Protein AF-A0A5E4JIZ5-F1 (afdb_monomer_lite)

Radius of gyration: 20.11 Å; chains: 1; bounding box: 42×24×69 Å

Sequence (143 aa):
MYYARLYPDGSATIANGRGPAPTDLTTLGIFAAALALTFAIELSVAFLYLHITKIKNKVRILITAALANVVSLPIVWFVFVILLGAAGYVLGEIFAVAFEGYAIYYFNKKAMKLKSAMTMSLAMNIASVILGGIVLFLLLLYG

pLDDT: mean 91.2, std 11.01, range [50.28, 98.69]

Secondary structure (DSSP, 8-state):
-EEEEE-TTS-EEEEESS-S-TTSHHHHHHHHHHHHHHHHHHHHHHHHHHHHTT-S-HHHHHHHHHHHHHHHHHIIIIIIHHHHTHHHHHHHHHHHHHHHHHHHHHHHTTT--HHHHHHHHHHHHHHHHHHHHHHHHHHHHH-

Foldseek 3Di:
DWDWDADPVRDIDIDDPPDPDCPPVVNVVVVVVLLVLLLVQLLVLLLVLCVVVVFPPSVQLSVQLSVLSVPLVCCLVPPQCVVPPPVSNVVSLVVSLVSSLVSSCVSQVVGDDSVSSSVSSVRSSVRSCVVVVVVVVVVVVPD

Structure (mmCIF, N/CA/C/O backbone):
data_AF-A0A5E4JIZ5-F1
#
_entry.id   AF-A0A5E4JIZ5-F1
#
loop_
_atom_site.group_PDB
_atom_site.id
_atom_site.type_symbol
_atom_site.label_atom_id
_atom_site.label_alt_id
_atom_site.label_comp_id
_atom_site.label_asym_id
_atom_site.label_entity_id
_atom_site.label_seq_id
_atom_site.pdbx_PDB_ins_code
_atom_site.Cartn_x
_atom_site.Cartn_y
_atom_site.Cartn_z
_atom_site.occupancy
_atom_site.B_iso_or_equiv
_atom_site.auth_seq_id
_atom_site.auth_comp_id
_atom_site.auth_asym_id
_atom_site.auth_atom_id
_atom_site.pdbx_PDB_model_num
ATOM 1 N N . MET A 1 1 ? 6.495 -5.581 -31.028 1.00 59.53 1 MET A N 1
ATOM 2 C CA . MET A 1 1 ? 6.860 -4.609 -32.074 1.00 59.53 1 MET A CA 1
ATOM 3 C C . MET A 1 1 ? 8.293 -4.925 -32.441 1.00 59.53 1 MET A C 1
ATOM 5 O O . MET A 1 1 ? 9.108 -4.974 -31.534 1.00 59.53 1 MET A O 1
ATOM 9 N N . TYR A 1 2 ? 8.574 -5.275 -33.689 1.00 74.50 2 TYR A N 1
ATOM 10 C CA . TYR A 1 2 ? 9.943 -5.494 -34.158 1.00 74.50 2 TYR A CA 1
ATOM 11 C C . TYR A 1 2 ? 10.439 -4.189 -34.772 1.00 74.50 2 TYR A C 1
ATOM 13 O O . TYR A 1 2 ? 9.643 -3.480 -35.387 1.00 74.50 2 TYR A O 1
ATOM 21 N N . TYR A 1 3 ? 11.720 -3.871 -34.611 1.00 75.94 3 TYR A N 1
ATOM 22 C CA . TYR A 1 3 ? 12.357 -2.835 -35.415 1.00 75.94 3 TYR A CA 1
ATOM 23 C C . TYR A 1 3 ? 13.489 -3.450 -36.226 1.00 75.94 3 TYR A C 1
ATOM 25 O O . TYR A 1 3 ? 14.282 -4.252 -35.731 1.00 75.94 3 TYR A O 1
ATOM 33 N N . ALA A 1 4 ? 13.527 -3.083 -37.501 1.00 86.50 4 ALA A N 1
ATOM 34 C CA . ALA A 1 4 ? 14.610 -3.423 -38.401 1.00 86.50 4 ALA A CA 1
ATOM 35 C C . ALA A 1 4 ? 15.542 -2.215 -38.500 1.00 86.50 4 ALA A C 1
ATOM 37 O O . ALA A 1 4 ? 15.093 -1.108 -38.804 1.00 86.50 4 ALA A O 1
ATOM 38 N N . ARG A 1 5 ? 16.833 -2.420 -38.236 1.00 88.50 5 ARG A N 1
ATOM 39 C CA . ARG A 1 5 ? 17.873 -1.431 -38.525 1.00 88.50 5 ARG A CA 1
ATOM 40 C C . ARG A 1 5 ? 18.555 -1.833 -39.826 1.00 88.50 5 ARG A C 1
ATOM 42 O O . ARG A 1 5 ? 19.161 -2.900 -39.878 1.00 88.50 5 ARG A O 1
ATOM 49 N N . LEU A 1 6 ? 18.412 -1.003 -40.856 1.00 91.88 6 LEU A N 1
ATOM 50 C CA . LEU A 1 6 ? 19.117 -1.147 -42.131 1.00 91.88 6 LEU A CA 1
ATOM 51 C C . LEU A 1 6 ? 20.475 -0.451 -42.044 1.00 91.88 6 LEU A C 1
ATOM 53 O O . LEU A 1 6 ? 20.565 0.666 -41.528 1.00 91.88 6 LEU A O 1
ATOM 57 N N . TYR A 1 7 ? 21.510 -1.113 -42.546 1.00 93.38 7 TYR A N 1
ATOM 58 C CA . TYR A 1 7 ? 22.872 -0.596 -42.593 1.00 93.38 7 TYR A CA 1
ATOM 59 C C . TYR A 1 7 ? 23.238 -0.157 -44.020 1.00 93.38 7 TYR A C 1
ATOM 61 O O . TYR A 1 7 ? 22.646 -0.642 -44.987 1.00 93.38 7 TYR A O 1
ATOM 69 N N . PRO A 1 8 ? 24.216 0.757 -44.182 1.00 93.31 8 PRO A N 1
ATOM 70 C CA . PRO A 1 8 ? 24.639 1.240 -45.501 1.00 93.31 8 PRO A CA 1
ATOM 71 C C . PRO A 1 8 ? 25.194 0.155 -46.435 1.00 93.31 8 PRO A C 1
ATOM 73 O O . PRO A 1 8 ? 25.221 0.355 -47.644 1.00 93.31 8 PRO A O 1
ATOM 76 N N . ASP A 1 9 ? 25.628 -0.982 -45.888 1.00 94.12 9 ASP A N 1
ATOM 77 C CA . ASP A 1 9 ? 26.117 -2.145 -46.638 1.00 94.12 9 ASP A CA 1
ATOM 78 C C . ASP A 1 9 ? 24.987 -3.047 -47.172 1.00 94.12 9 ASP A C 1
ATOM 80 O O . ASP A 1 9 ? 25.252 -4.076 -47.790 1.00 94.12 9 ASP A O 1
ATOM 84 N N . GLY A 1 10 ? 23.724 -2.673 -46.940 1.00 92.75 10 GLY A N 1
ATOM 85 C CA . GLY A 1 10 ? 22.549 -3.442 -47.345 1.00 92.75 10 GLY A CA 1
ATOM 86 C C . GLY A 1 10 ? 22.174 -4.566 -46.377 1.00 92.75 10 GLY A C 1
ATOM 87 O O . GLY A 1 10 ? 21.173 -5.247 -46.605 1.00 92.75 10 GLY A O 1
ATOM 88 N N . SER A 1 11 ? 22.920 -4.755 -45.285 1.00 92.81 11 SER A N 1
ATOM 89 C CA . SER A 1 11 ? 22.532 -5.681 -44.224 1.00 92.81 11 SER A CA 1
ATOM 90 C C . SER A 1 11 ? 21.391 -5.107 -43.376 1.00 92.81 11 SER A C 1
ATOM 92 O O . SER A 1 11 ? 21.172 -3.892 -43.294 1.00 92.81 11 SER A O 1
ATOM 94 N N . ALA A 1 12 ? 20.625 -5.994 -42.741 1.00 91.50 12 ALA A N 1
ATOM 95 C CA . ALA A 1 12 ? 19.547 -5.616 -41.841 1.00 91.50 12 ALA A CA 1
ATOM 96 C C . ALA A 1 12 ? 19.602 -6.454 -40.566 1.00 91.50 12 ALA A C 1
ATOM 98 O O . ALA A 1 12 ? 19.675 -7.682 -40.623 1.00 91.50 12 ALA A O 1
ATOM 99 N N . THR A 1 13 ? 19.485 -5.789 -39.417 1.00 90.31 13 THR A N 1
ATOM 100 C CA . THR A 1 13 ? 19.307 -6.464 -38.129 1.00 90.31 13 THR A CA 1
ATOM 101 C C . THR A 1 13 ? 17.868 -6.285 -37.679 1.00 90.31 13 THR A C 1
ATOM 103 O O . THR A 1 13 ? 17.410 -5.161 -37.460 1.00 90.31 13 THR A O 1
ATOM 106 N N . ILE A 1 14 ? 17.148 -7.397 -37.542 1.00 85.31 14 ILE A N 1
ATOM 107 C CA . ILE A 1 14 ? 15.806 -7.421 -36.961 1.00 85.31 14 ILE A CA 1
ATOM 108 C C . ILE A 1 14 ? 15.973 -7.676 -35.470 1.00 85.31 14 ILE A C 1
ATOM 110 O O . ILE A 1 14 ? 16.355 -8.768 -35.057 1.00 85.31 14 ILE A O 1
ATOM 114 N N . ALA A 1 15 ? 15.680 -6.666 -34.661 1.00 77.88 15 ALA A N 1
ATOM 115 C CA . ALA A 1 15 ? 15.635 -6.815 -33.220 1.00 77.88 15 ALA A CA 1
ATOM 116 C C . ALA A 1 15 ? 14.177 -6.814 -32.760 1.00 77.88 15 ALA A C 1
ATOM 118 O O . ALA A 1 15 ? 13.324 -6.063 -33.249 1.00 77.88 15 ALA A O 1
ATOM 119 N N . ASN A 1 16 ? 13.884 -7.687 -31.801 1.00 69.12 16 ASN A N 1
ATOM 120 C CA . ASN A 1 16 ? 12.626 -7.618 -31.084 1.00 69.12 16 ASN A CA 1
ATOM 121 C C . ASN A 1 16 ? 12.633 -6.305 -30.296 1.00 69.12 16 ASN A C 1
ATOM 123 O O . ASN A 1 16 ? 13.448 -6.123 -29.401 1.00 69.12 16 ASN A O 1
ATOM 127 N N . GLY A 1 17 ? 11.742 -5.378 -30.640 1.00 57.16 17 GLY A N 1
ATOM 128 C CA . GLY A 1 17 ? 11.583 -4.121 -29.909 1.00 57.16 17 GLY A CA 1
ATOM 129 C C . GLY A 1 17 ? 10.770 -4.250 -28.633 1.00 57.16 17 GLY A C 1
ATOM 130 O O . GLY A 1 17 ? 10.535 -3.271 -27.932 1.00 57.16 17 GLY A O 1
ATOM 131 N N . ARG A 1 18 ? 10.355 -5.474 -28.306 1.00 53.72 18 ARG A N 1
ATOM 132 C CA . ARG A 1 18 ? 10.128 -5.837 -26.918 1.00 53.72 18 ARG A CA 1
ATOM 133 C C . ARG A 1 18 ? 11.515 -6.026 -26.312 1.00 53.72 18 ARG A C 1
ATOM 135 O O . ARG A 1 18 ? 12.203 -6.968 -26.699 1.00 53.72 18 ARG A O 1
ATOM 142 N N . GLY A 1 19 ? 11.900 -5.153 -25.376 1.00 55.06 19 GLY A N 1
ATOM 143 C CA . GLY A 1 19 ? 12.945 -5.484 -24.402 1.00 55.06 19 GLY A CA 1
ATOM 144 C C . GLY A 1 19 ? 12.707 -6.889 -23.825 1.00 55.06 19 GLY A C 1
ATOM 145 O O . GLY A 1 19 ? 11.596 -7.410 -23.994 1.00 55.06 19 GLY A O 1
ATOM 146 N N . PRO A 1 20 ? 13.728 -7.525 -23.216 1.00 50.50 20 PRO A N 1
ATOM 147 C CA . PRO A 1 20 ? 13.666 -8.923 -22.786 1.00 50.50 20 PRO A CA 1
ATOM 148 C C . PRO A 1 20 ? 12.293 -9.225 -22.195 1.00 50.50 20 PRO A C 1
ATOM 150 O O . PRO A 1 20 ? 11.811 -8.499 -21.321 1.00 50.50 20 PRO A O 1
ATOM 153 N N . ALA A 1 21 ? 11.610 -10.219 -22.773 1.00 50.28 21 ALA A N 1
ATOM 154 C CA . ALA A 1 21 ? 10.299 -10.609 -22.287 1.00 50.28 21 ALA A CA 1
ATOM 155 C C . ALA A 1 21 ? 10.421 -10.842 -20.770 1.00 50.28 21 ALA A C 1
ATOM 157 O O . ALA A 1 21 ? 11.415 -11.431 -20.342 1.00 50.28 21 ALA A O 1
ATOM 158 N N . PRO A 1 22 ? 9.444 -10.413 -19.953 1.00 51.38 22 PRO A N 1
ATOM 159 C CA . PRO A 1 22 ? 9.515 -10.480 -18.487 1.00 51.38 22 PRO A CA 1
ATOM 160 C C . PRO A 1 22 ? 9.575 -11.918 -17.927 1.00 51.38 22 PRO A C 1
ATOM 162 O O . PRO A 1 22 ? 9.434 -12.134 -16.730 1.00 51.38 22 PRO A O 1
ATOM 165 N N . THR A 1 23 ? 9.771 -12.909 -18.793 1.00 55.31 23 THR A N 1
ATOM 166 C CA . THR A 1 23 ? 10.023 -14.315 -18.495 1.00 55.31 23 THR A CA 1
ATOM 167 C C . THR A 1 23 ? 11.469 -14.608 -18.102 1.00 55.31 23 THR A C 1
ATOM 169 O O . THR A 1 23 ? 11.765 -15.757 -17.787 1.00 55.31 23 THR A O 1
ATOM 172 N N . ASP A 1 24 ? 12.374 -13.624 -18.133 1.00 66.75 24 ASP A N 1
ATOM 173 C CA . ASP A 1 24 ? 13.725 -13.835 -17.619 1.00 66.75 24 ASP A CA 1
ATOM 174 C C . ASP A 1 24 ? 13.658 -13.987 -16.092 1.00 66.75 24 ASP A C 1
ATOM 176 O O . ASP A 1 24 ? 13.098 -13.133 -15.396 1.00 66.75 24 ASP A O 1
ATOM 180 N N . LEU A 1 25 ? 14.193 -15.091 -15.557 1.00 70.06 25 LEU A N 1
ATOM 181 C CA . LEU A 1 25 ? 14.132 -15.421 -14.121 1.00 70.06 25 LEU A CA 1
ATOM 182 C C . LEU A 1 25 ? 14.644 -14.266 -13.244 1.00 70.06 25 LEU A C 1
ATOM 184 O O . LEU A 1 25 ? 14.172 -14.064 -12.126 1.00 70.06 25 LEU A O 1
ATOM 188 N N . THR A 1 26 ? 15.556 -13.468 -13.793 1.00 79.19 26 THR A N 1
ATOM 189 C CA . THR A 1 26 ? 16.097 -12.243 -13.207 1.00 79.19 26 THR A CA 1
ATOM 190 C C . 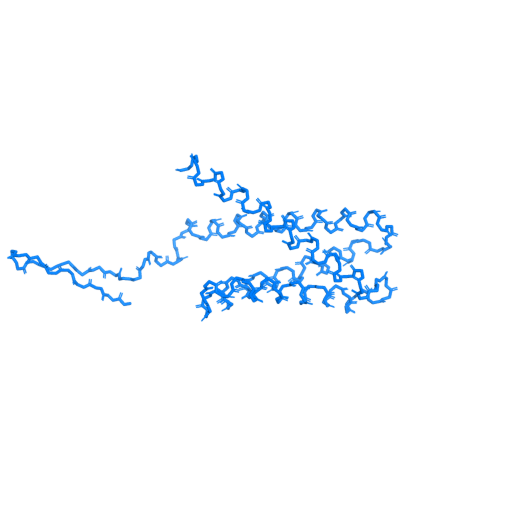THR A 1 26 ? 15.020 -11.184 -12.953 1.00 79.19 26 THR A C 1
ATOM 192 O O . THR A 1 26 ? 14.957 -10.624 -11.861 1.00 79.19 26 THR A O 1
ATOM 195 N N . THR A 1 27 ? 14.130 -10.922 -13.917 1.00 77.31 27 THR A N 1
ATOM 196 C CA . THR A 1 27 ? 13.057 -9.921 -13.777 1.00 77.31 27 THR A CA 1
ATOM 197 C C . THR A 1 27 ? 12.032 -10.353 -12.732 1.00 77.31 27 THR A C 1
ATOM 199 O O . THR A 1 27 ? 11.617 -9.543 -11.902 1.00 77.31 27 THR A O 1
ATOM 202 N N . LEU A 1 28 ? 11.671 -11.640 -12.720 1.00 81.44 28 LEU A N 1
ATOM 203 C CA . LEU A 1 28 ? 10.781 -12.199 -11.702 1.00 81.44 28 LEU A CA 1
ATOM 204 C C . LEU A 1 28 ? 11.421 -12.158 -10.305 1.00 81.44 28 LEU A C 1
ATOM 206 O O . LEU A 1 28 ? 10.741 -11.848 -9.329 1.00 81.44 28 LEU A O 1
ATOM 210 N N . GLY A 1 29 ? 12.727 -12.421 -10.211 1.00 86.44 29 GLY A N 1
ATOM 211 C CA . GLY A 1 29 ? 13.488 -12.326 -8.966 1.00 86.44 29 GLY A CA 1
ATOM 212 C C . GLY A 1 29 ? 13.510 -10.907 -8.395 1.00 86.44 29 GLY A C 1
ATOM 213 O O . GLY A 1 29 ? 13.239 -10.724 -7.210 1.00 86.44 29 GLY A O 1
ATOM 214 N N . ILE A 1 30 ? 13.750 -9.897 -9.237 1.00 85.00 30 ILE A N 1
ATOM 215 C CA . ILE A 1 30 ? 13.712 -8.481 -8.832 1.00 85.00 30 ILE A CA 1
ATOM 216 C C . ILE A 1 30 ? 12.310 -8.097 -8.351 1.00 85.00 30 ILE A C 1
ATOM 218 O O . ILE A 1 30 ? 12.169 -7.475 -7.300 1.00 85.00 30 ILE A O 1
ATOM 222 N N . PHE A 1 31 ? 11.272 -8.506 -9.083 1.00 83.81 31 PHE A N 1
ATOM 223 C CA . PHE A 1 31 ? 9.884 -8.274 -8.688 1.00 83.81 31 PHE A CA 1
ATOM 224 C C . PHE A 1 31 ? 9.566 -8.895 -7.325 1.00 83.81 31 PHE A C 1
ATOM 226 O O . PHE A 1 31 ? 9.031 -8.222 -6.447 1.00 83.81 31 PHE A O 1
ATOM 233 N N . ALA A 1 32 ? 9.917 -10.167 -7.130 1.00 89.62 32 ALA A N 1
ATOM 234 C CA . ALA A 1 32 ? 9.667 -10.873 -5.880 1.00 89.62 32 ALA A CA 1
ATOM 235 C C . ALA A 1 32 ? 10.424 -10.233 -4.708 1.00 89.62 32 ALA A C 1
ATOM 237 O O . ALA A 1 32 ? 9.863 -10.093 -3.623 1.00 89.62 32 ALA A O 1
ATOM 238 N N . ALA A 1 33 ? 11.667 -9.796 -4.932 1.00 90.50 33 ALA A N 1
ATOM 239 C CA . ALA A 1 33 ? 12.458 -9.087 -3.932 1.00 90.50 33 ALA A CA 1
ATOM 240 C C . ALA A 1 33 ? 11.839 -7.728 -3.567 1.00 90.50 33 ALA A C 1
ATOM 242 O O . ALA A 1 33 ? 11.702 -7.422 -2.384 1.00 90.50 33 ALA A O 1
ATOM 243 N N . ALA A 1 34 ? 11.412 -6.942 -4.561 1.00 89.19 34 ALA A N 1
ATOM 244 C CA . ALA A 1 34 ? 10.739 -5.664 -4.338 1.00 89.19 34 ALA A CA 1
ATOM 245 C C . ALA A 1 34 ? 9.413 -5.851 -3.584 1.00 89.19 34 ALA A C 1
ATOM 247 O O . ALA A 1 34 ? 9.160 -5.155 -2.605 1.00 89.19 34 ALA A O 1
ATOM 248 N N . LEU A 1 35 ? 8.606 -6.841 -3.978 1.00 90.19 35 LEU A N 1
ATOM 249 C CA . LEU A 1 35 ? 7.358 -7.186 -3.300 1.00 90.19 35 LEU A CA 1
ATOM 250 C C . LEU A 1 35 ? 7.603 -7.593 -1.845 1.00 90.19 35 LEU A C 1
ATOM 252 O O . LEU A 1 35 ? 6.929 -7.090 -0.951 1.00 90.19 35 LEU A O 1
ATOM 256 N N . ALA A 1 36 ? 8.578 -8.470 -1.595 1.00 93.50 36 ALA A N 1
ATOM 257 C CA . ALA A 1 36 ? 8.920 -8.914 -0.248 1.00 93.50 36 ALA A CA 1
ATOM 258 C C . ALA A 1 36 ? 9.410 -7.755 0.633 1.00 93.50 36 ALA A C 1
ATOM 260 O O . ALA A 1 36 ? 9.020 -7.666 1.797 1.00 93.50 36 ALA A O 1
ATOM 261 N N . LEU A 1 37 ? 10.224 -6.851 0.078 1.00 93.25 37 LEU A N 1
ATOM 262 C CA . LEU A 1 37 ? 10.702 -5.662 0.777 1.00 93.25 37 LEU A CA 1
ATOM 263 C C . LEU A 1 37 ? 9.547 -4.719 1.142 1.00 93.25 37 LEU A C 1
ATOM 265 O O . LEU A 1 37 ? 9.419 -4.348 2.309 1.00 93.25 37 LEU A O 1
ATOM 269 N N . THR A 1 38 ? 8.688 -4.374 0.177 1.00 93.94 38 THR A N 1
ATOM 270 C CA . THR A 1 38 ? 7.501 -3.534 0.406 1.00 93.94 38 THR A CA 1
ATOM 271 C C . THR A 1 38 ? 6.608 -4.146 1.479 1.00 93.94 38 THR A C 1
ATOM 273 O O . THR A 1 38 ? 6.269 -3.492 2.464 1.00 93.94 38 THR A O 1
ATOM 276 N N . PHE A 1 39 ? 6.324 -5.440 1.360 1.00 94.25 39 PHE A N 1
ATOM 277 C CA . PHE A 1 39 ? 5.496 -6.169 2.309 1.00 94.25 39 PHE A CA 1
ATOM 278 C C . PHE A 1 39 ? 6.085 -6.167 3.730 1.00 94.25 39 PHE A C 1
ATOM 280 O O . PHE A 1 39 ? 5.364 -5.965 4.709 1.00 94.25 39 PHE A O 1
ATOM 287 N N . ALA A 1 40 ? 7.404 -6.344 3.860 1.00 96.56 40 ALA A N 1
ATOM 288 C CA . ALA A 1 40 ? 8.093 -6.290 5.147 1.00 96.56 40 ALA A CA 1
ATOM 289 C C . ALA A 1 40 ? 8.019 -4.895 5.788 1.00 96.56 40 ALA A C 1
ATOM 291 O O . ALA A 1 40 ? 7.760 -4.783 6.991 1.00 96.56 40 ALA A O 1
ATOM 292 N N . ILE A 1 41 ? 8.210 -3.835 4.997 1.00 97.19 41 ILE A N 1
ATOM 293 C CA . ILE A 1 41 ? 8.099 -2.446 5.460 1.00 97.19 41 ILE A CA 1
ATOM 294 C C . ILE A 1 41 ? 6.678 -2.169 5.957 1.00 97.19 41 ILE A C 1
ATOM 296 O O . ILE A 1 41 ? 6.492 -1.736 7.096 1.00 97.19 41 ILE A O 1
ATOM 300 N N . GLU A 1 42 ? 5.671 -2.459 5.139 1.00 97.31 42 GLU A N 1
ATOM 301 C CA . GLU A 1 42 ? 4.279 -2.115 5.431 1.00 97.31 42 GLU A CA 1
ATOM 302 C C . GLU A 1 42 ? 3.756 -2.856 6.661 1.00 97.31 42 GLU A C 1
ATOM 304 O O . GLU A 1 42 ? 3.167 -2.236 7.549 1.00 97.31 42 GLU A O 1
ATOM 309 N N . LEU A 1 43 ? 4.049 -4.154 6.798 1.00 98.06 43 LEU A N 1
ATOM 310 C CA . LEU A 1 43 ? 3.664 -4.907 7.993 1.00 98.06 43 LEU A CA 1
ATOM 311 C C . LEU A 1 43 ? 4.385 -4.435 9.256 1.00 98.06 43 LEU A C 1
ATOM 313 O O . LEU A 1 43 ? 3.780 -4.429 10.333 1.00 98.06 43 LEU A O 1
ATOM 317 N N . SER A 1 44 ? 5.641 -3.999 9.144 1.00 98.38 44 SER A N 1
ATOM 318 C CA . SER A 1 44 ? 6.380 -3.426 10.275 1.00 98.38 44 SER A CA 1
ATOM 319 C C . SER A 1 44 ? 5.743 -2.116 10.741 1.00 98.38 44 SER A C 1
ATOM 321 O O . SER A 1 44 ? 5.519 -1.916 11.938 1.00 98.38 44 SER A O 1
ATOM 323 N N . VAL A 1 45 ? 5.374 -1.248 9.797 1.00 98.50 45 VAL A N 1
ATOM 324 C CA . VAL A 1 45 ? 4.694 0.023 10.077 1.00 98.50 45 VAL A CA 1
ATOM 325 C C . VAL A 1 45 ? 3.298 -0.213 10.651 1.00 98.50 45 VAL A C 1
ATOM 327 O O . VAL A 1 45 ? 2.936 0.409 11.651 1.00 98.50 45 VAL A O 1
ATOM 330 N N . ALA A 1 46 ? 2.534 -1.156 10.095 1.00 98.38 46 ALA A N 1
ATOM 331 C CA . ALA A 1 46 ? 1.234 -1.553 10.628 1.00 98.38 46 ALA A CA 1
ATOM 332 C C . ALA A 1 46 ? 1.349 -2.065 12.068 1.00 98.38 46 ALA A C 1
ATOM 334 O O . ALA A 1 46 ? 0.588 -1.654 12.947 1.00 98.38 46 ALA A O 1
ATOM 335 N N . PHE A 1 47 ? 2.323 -2.939 12.337 1.00 98.44 47 PHE A N 1
ATOM 336 C CA . PHE A 1 47 ? 2.562 -3.475 13.673 1.00 98.44 47 PHE A CA 1
ATOM 337 C C . PHE A 1 47 ? 2.893 -2.360 14.666 1.00 98.44 47 PHE A C 1
ATOM 339 O O . PHE A 1 47 ? 2.291 -2.305 15.743 1.00 98.44 47 PHE A O 1
ATOM 346 N N . LEU A 1 48 ? 3.791 -1.444 14.293 1.00 98.38 48 LEU A N 1
ATOM 347 C CA . LEU A 1 48 ? 4.159 -0.300 15.121 1.00 98.38 48 LEU A CA 1
ATOM 348 C C . LEU A 1 48 ? 2.953 0.614 15.381 1.00 98.38 48 LEU A C 1
ATOM 350 O O . LEU A 1 48 ? 2.699 0.981 16.529 1.00 98.38 48 LEU A O 1
ATOM 354 N N . TYR A 1 49 ? 2.155 0.912 14.353 1.00 98.38 49 TYR A N 1
ATOM 355 C CA . TYR A 1 49 ? 0.933 1.706 14.484 1.00 98.38 49 TYR A CA 1
ATOM 356 C C . TYR A 1 49 ? -0.046 1.068 15.478 1.00 98.38 49 TYR A C 1
ATOM 358 O O . TYR A 1 49 ? -0.536 1.730 16.396 1.00 98.38 49 TYR A O 1
ATOM 366 N N . LEU A 1 50 ? -0.306 -0.236 15.346 1.00 98.06 50 LEU A N 1
ATOM 367 C CA . LEU A 1 50 ? -1.179 -0.991 16.253 1.00 98.06 50 LEU A CA 1
ATOM 368 C C . LEU A 1 50 ? -0.610 -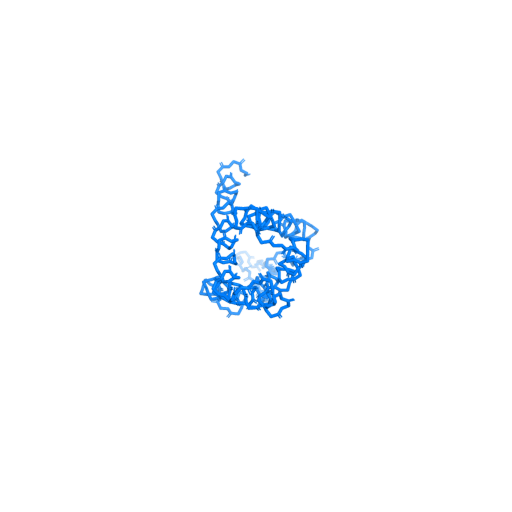1.090 17.672 1.00 98.06 50 LEU A C 1
ATOM 370 O O . LEU A 1 50 ? -1.366 -1.165 18.645 1.00 98.06 50 LEU A O 1
ATOM 374 N N . HIS A 1 51 ? 0.716 -1.106 17.807 1.00 97.50 51 HIS A N 1
ATOM 375 C CA . HIS A 1 51 ? 1.390 -1.079 19.096 1.00 97.50 51 HIS A CA 1
ATOM 376 C C . HIS A 1 51 ? 1.183 0.267 19.802 1.00 97.50 51 HIS A C 1
ATOM 378 O O . HIS A 1 51 ? 0.706 0.282 20.937 1.00 97.50 51 HIS A O 1
ATOM 384 N N . ILE A 1 52 ? 1.452 1.380 19.113 1.00 97.94 52 ILE A N 1
ATOM 385 C CA . ILE A 1 52 ? 1.319 2.747 19.643 1.00 97.94 52 ILE A CA 1
ATOM 386 C C . ILE A 1 52 ? -0.143 3.071 19.978 1.00 97.94 52 ILE A C 1
ATOM 388 O O . ILE A 1 52 ? -0.438 3.606 21.045 1.00 97.94 52 ILE A O 1
ATOM 392 N N . THR A 1 53 ? -1.078 2.699 19.102 1.00 96.75 53 THR A N 1
ATOM 393 C CA . THR A 1 53 ? -2.515 2.982 19.284 1.00 96.75 53 THR A CA 1
ATOM 394 C C . THR A 1 53 ? -3.223 2.023 20.245 1.00 96.75 53 THR A C 1
ATOM 396 O O . THR A 1 53 ? -4.396 2.225 20.555 1.00 96.75 53 THR A O 1
ATOM 399 N N . LYS A 1 54 ? -2.525 0.990 20.744 1.00 96.31 54 LYS A N 1
ATOM 400 C CA . LYS A 1 54 ? -3.036 -0.005 21.707 1.00 96.31 54 LYS A CA 1
ATOM 401 C C . LYS A 1 54 ? -4.329 -0.705 21.252 1.00 96.31 54 LYS A C 1
ATOM 403 O O . LYS A 1 54 ? -5.141 -1.127 22.078 1.00 96.31 54 LYS A O 1
ATOM 408 N N . ILE A 1 55 ? -4.520 -0.863 19.942 1.00 94.38 55 ILE A N 1
ATOM 409 C CA . ILE A 1 55 ? -5.691 -1.544 19.375 1.00 94.38 55 ILE A CA 1
ATOM 410 C C . ILE A 1 55 ? -5.620 -3.049 19.691 1.00 94.38 55 ILE A C 1
ATOM 412 O O . ILE A 1 55 ? -4.572 -3.691 19.576 1.00 94.38 55 ILE A O 1
ATOM 416 N N . LYS A 1 56 ? -6.753 -3.621 20.118 1.00 93.31 56 LYS A N 1
ATOM 417 C CA . LYS A 1 56 ? -6.898 -5.064 20.381 1.00 93.31 56 LYS A CA 1
ATOM 418 C C . LYS A 1 56 ? -6.991 -5.843 19.059 1.00 93.31 56 LYS A C 1
ATOM 420 O O . LYS A 1 56 ? -7.361 -5.286 18.035 1.00 93.31 56 LYS A O 1
ATOM 425 N N . ASN A 1 57 ? -6.715 -7.150 19.084 1.00 94.19 57 ASN A N 1
ATOM 426 C CA . ASN A 1 57 ? -6.763 -8.038 17.904 1.00 94.19 57 ASN A CA 1
ATOM 427 C C . ASN A 1 57 ? -5.727 -7.717 16.807 1.00 94.19 57 ASN A C 1
ATOM 429 O O . ASN A 1 57 ? -6.019 -7.835 15.617 1.00 94.19 57 ASN A O 1
ATOM 433 N N . LYS A 1 58 ? -4.500 -7.361 17.212 1.00 96.62 58 LYS A N 1
ATOM 434 C CA . LYS A 1 58 ? -3.400 -6.974 16.310 1.00 96.62 58 LYS A CA 1
ATOM 435 C C . LYS A 1 58 ? -3.168 -7.978 15.176 1.00 96.62 58 LYS A C 1
ATOM 437 O O . LYS A 1 58 ? -3.084 -7.579 14.024 1.00 96.62 58 LYS A O 1
ATOM 442 N N . VAL A 1 59 ? -3.150 -9.274 15.495 1.00 97.56 59 VAL A N 1
ATOM 443 C CA . VAL A 1 59 ? -2.899 -10.355 14.525 1.00 97.56 59 VAL A CA 1
ATOM 444 C C . VAL A 1 59 ? -3.918 -10.343 13.384 1.00 97.56 59 VAL A C 1
ATOM 446 O O . VAL A 1 59 ? -3.537 -10.365 12.221 1.00 97.56 59 VAL A O 1
ATOM 449 N N . ARG A 1 60 ? -5.215 -10.238 13.696 1.00 97.62 60 ARG A N 1
ATOM 450 C CA . ARG A 1 60 ? -6.277 -10.207 12.679 1.00 97.62 60 ARG A CA 1
ATOM 451 C C . ARG A 1 60 ? -6.147 -8.991 11.758 1.00 97.62 60 ARG A C 1
ATOM 453 O O . ARG A 1 60 ? -6.331 -9.116 10.549 1.00 97.62 60 ARG A O 1
ATOM 460 N N . ILE A 1 61 ? -5.831 -7.828 12.328 1.00 98.00 61 ILE A N 1
ATOM 461 C CA . ILE A 1 61 ? -5.660 -6.593 11.554 1.00 98.00 61 ILE A CA 1
ATOM 462 C C . ILE A 1 61 ? -4.438 -6.709 10.637 1.00 98.00 61 ILE A C 1
ATOM 464 O O . ILE A 1 61 ? -4.549 -6.378 9.462 1.00 98.00 61 ILE A O 1
ATOM 468 N N . LEU A 1 62 ? -3.322 -7.254 11.131 1.00 98.31 62 LEU A N 1
ATOM 469 C CA . LEU A 1 62 ? -2.117 -7.495 10.330 1.00 98.31 62 LEU A CA 1
ATOM 470 C C . LEU A 1 62 ? -2.360 -8.484 9.191 1.00 98.31 62 LEU A C 1
ATOM 472 O O . LEU A 1 62 ? -1.928 -8.223 8.078 1.00 98.31 62 LEU A O 1
ATOM 476 N N . ILE A 1 63 ? -3.102 -9.570 9.433 1.00 98.44 63 ILE A N 1
ATOM 477 C CA . ILE A 1 63 ? -3.504 -10.502 8.367 1.00 98.44 63 ILE A CA 1
ATOM 478 C C . ILE A 1 63 ? -4.351 -9.778 7.316 1.00 98.44 63 ILE A C 1
ATOM 480 O O . ILE A 1 63 ? -4.160 -9.982 6.124 1.00 98.44 63 ILE A O 1
ATOM 484 N N . THR A 1 64 ? -5.269 -8.906 7.740 1.00 98.31 64 THR A N 1
ATOM 485 C CA . THR A 1 64 ? -6.088 -8.138 6.791 1.00 98.31 64 THR A CA 1
ATOM 486 C C . THR A 1 64 ? -5.230 -7.171 5.971 1.00 98.31 64 THR A C 1
ATOM 488 O O . THR A 1 64 ? -5.427 -7.080 4.766 1.00 98.31 64 THR A O 1
ATOM 491 N N . ALA A 1 65 ? -4.279 -6.477 6.605 1.00 98.25 65 ALA A N 1
ATOM 492 C CA . ALA A 1 65 ? -3.344 -5.582 5.925 1.00 98.25 65 ALA A CA 1
ATOM 493 C C . ALA A 1 65 ? -2.466 -6.345 4.920 1.00 98.25 65 ALA A C 1
ATOM 495 O O . ALA A 1 65 ? -2.401 -5.965 3.760 1.00 98.25 65 ALA A O 1
ATOM 496 N N . ALA A 1 66 ? -1.898 -7.484 5.329 1.00 97.94 66 ALA A N 1
ATOM 497 C CA . ALA A 1 66 ? -1.154 -8.386 4.454 1.00 97.94 66 ALA A CA 1
ATOM 498 C C . ALA A 1 66 ? -1.967 -8.783 3.213 1.00 97.94 66 ALA A C 1
ATOM 500 O O . ALA A 1 66 ? -1.509 -8.615 2.088 1.00 97.94 66 ALA A O 1
ATOM 501 N N . LEU A 1 67 ? -3.190 -9.285 3.409 1.00 98.06 67 LEU A N 1
ATOM 502 C CA . LEU A 1 67 ? -4.054 -9.699 2.302 1.00 98.06 67 LEU A CA 1
ATOM 503 C C . LEU A 1 67 ? -4.435 -8.528 1.394 1.00 98.06 67 LEU A C 1
ATOM 505 O O . LEU A 1 67 ? -4.501 -8.705 0.180 1.00 98.06 67 LEU A O 1
ATOM 509 N N . ALA A 1 68 ? -4.670 -7.344 1.964 1.00 97.88 68 ALA A N 1
ATOM 510 C CA . ALA A 1 68 ? -4.945 -6.150 1.180 1.00 97.88 68 ALA A CA 1
ATOM 511 C C . ALA A 1 68 ? -3.749 -5.786 0.287 1.00 97.88 68 ALA A C 1
ATOM 513 O O . ALA A 1 68 ? -3.965 -5.588 -0.904 1.00 97.88 68 ALA A O 1
ATOM 514 N N . ASN A 1 69 ? -2.520 -5.827 0.814 1.00 96.38 69 ASN A N 1
ATOM 515 C CA . ASN A 1 69 ? -1.299 -5.506 0.062 1.00 96.38 69 ASN A CA 1
ATOM 516 C C . ASN A 1 69 ? -1.011 -6.530 -1.045 1.00 96.38 69 ASN A C 1
ATOM 518 O O . ASN A 1 69 ? -0.627 -6.164 -2.154 1.00 96.38 69 ASN A O 1
ATOM 522 N N . VAL A 1 70 ? -1.262 -7.823 -0.790 1.00 95.25 70 VAL A N 1
ATOM 523 C CA . VAL A 1 70 ? -1.152 -8.873 -1.824 1.00 95.25 70 VAL A CA 1
ATOM 524 C C . VAL A 1 70 ? -2.080 -8.602 -3.012 1.00 95.25 70 VAL A C 1
ATOM 526 O O . VAL A 1 70 ? -1.748 -8.960 -4.139 1.00 95.25 70 VAL A O 1
ATOM 529 N N . VAL A 1 71 ? -3.233 -7.971 -2.779 1.00 96.44 71 VAL A N 1
ATOM 530 C CA . VAL A 1 71 ? -4.193 -7.635 -3.838 1.00 96.44 71 VAL A CA 1
ATOM 531 C C . VAL A 1 71 ? -3.895 -6.269 -4.462 1.00 96.44 71 VAL A C 1
ATOM 533 O O . VAL A 1 71 ? -3.931 -6.152 -5.686 1.00 96.44 71 VAL A O 1
ATOM 536 N N . SER A 1 72 ? -3.603 -5.240 -3.662 1.00 96.75 72 SER A N 1
ATOM 537 C CA . SER A 1 72 ? -3.398 -3.870 -4.144 1.00 96.75 72 SER A CA 1
ATOM 538 C C . SER A 1 72 ? -2.125 -3.736 -4.978 1.00 96.75 72 SER A C 1
ATOM 540 O O . SER A 1 72 ? -2.192 -3.181 -6.074 1.00 96.75 72 SER A O 1
ATOM 542 N N . LEU A 1 73 ? -0.991 -4.288 -4.531 1.00 93.56 73 LEU A N 1
ATOM 543 C CA . LEU A 1 73 ? 0.310 -4.071 -5.176 1.00 93.56 73 LEU A CA 1
ATOM 544 C C . LEU A 1 73 ? 0.359 -4.576 -6.632 1.00 93.56 73 LEU A C 1
ATOM 546 O O . LEU A 1 73 ? 0.760 -3.803 -7.507 1.00 93.56 73 LEU A O 1
ATOM 550 N N . PRO A 1 74 ? -0.114 -5.796 -6.972 1.00 91.69 74 PRO A N 1
ATOM 551 C CA . PRO A 1 74 ? -0.199 -6.219 -8.369 1.00 91.69 74 PRO A CA 1
ATOM 552 C C . PRO A 1 74 ? -1.116 -5.329 -9.211 1.00 91.69 74 PRO A C 1
ATOM 554 O O . PRO A 1 74 ? -0.823 -5.084 -10.378 1.00 91.69 74 PRO A O 1
ATOM 557 N N . ILE A 1 75 ? -2.214 -4.820 -8.644 1.00 95.25 75 ILE A N 1
ATOM 558 C CA . ILE A 1 75 ? -3.113 -3.911 -9.365 1.00 95.25 75 ILE A CA 1
ATOM 559 C C . ILE A 1 75 ? -2.397 -2.588 -9.654 1.00 95.25 75 ILE A C 1
ATOM 561 O O . ILE A 1 75 ? -2.428 -2.109 -10.787 1.00 95.25 75 ILE A O 1
ATOM 565 N N . VAL A 1 76 ? -1.702 -2.014 -8.672 1.00 93.88 76 VAL A N 1
ATOM 566 C CA . VAL A 1 76 ? -0.913 -0.789 -8.868 1.00 93.88 76 VAL A CA 1
ATOM 567 C C . VAL A 1 76 ? 0.132 -0.990 -9.966 1.00 93.88 76 VAL A C 1
ATOM 569 O O . VAL A 1 76 ? 0.177 -0.228 -10.931 1.00 93.88 76 VAL A O 1
ATOM 572 N N . TRP A 1 77 ? 0.932 -2.050 -9.875 1.00 90.38 77 TRP A N 1
ATOM 573 C CA . TRP A 1 77 ? 2.062 -2.257 -10.779 1.00 90.38 77 TRP A CA 1
ATOM 574 C C . TRP A 1 77 ? 1.669 -2.737 -12.178 1.00 90.38 77 TRP A C 1
ATOM 576 O O . TRP A 1 77 ? 2.276 -2.313 -13.158 1.00 90.38 77 TRP A O 1
ATOM 586 N N . PHE A 1 78 ? 0.660 -3.602 -12.304 1.00 91.00 78 PHE A N 1
ATOM 587 C CA . PHE A 1 78 ? 0.296 -4.194 -13.596 1.00 91.00 78 PHE A CA 1
ATOM 588 C C . PHE A 1 78 ? -0.918 -3.551 -14.254 1.00 91.00 78 PHE A C 1
ATOM 590 O O . PHE A 1 78 ? -1.048 -3.632 -15.471 1.00 91.00 78 PHE A O 1
ATOM 597 N N . VAL A 1 79 ? -1.811 -2.917 -13.497 1.00 94.50 79 VAL A N 1
ATOM 598 C CA . VAL A 1 79 ? -2.987 -2.255 -14.076 1.00 94.50 79 VAL A CA 1
ATOM 599 C C . VAL A 1 79 ? -2.709 -0.769 -14.223 1.00 94.50 79 VAL A C 1
ATOM 601 O O . VAL A 1 79 ? -2.697 -0.262 -15.340 1.00 94.50 79 VAL A O 1
ATOM 604 N N . PHE A 1 80 ? -2.422 -0.066 -13.127 1.00 94.56 80 PHE A N 1
ATOM 605 C CA . PHE A 1 80 ? -2.265 1.387 -13.186 1.00 94.56 80 PHE A CA 1
ATOM 606 C C . PHE A 1 80 ? -1.014 1.812 -13.957 1.00 94.56 80 PHE A C 1
ATOM 608 O O . PHE A 1 80 ? -1.120 2.604 -14.893 1.00 94.56 80 PHE A O 1
ATOM 615 N N . VAL A 1 81 ? 0.160 1.279 -13.612 1.00 90.94 81 VAL A N 1
ATOM 616 C CA . VAL A 1 81 ? 1.422 1.688 -14.256 1.00 90.94 81 VAL A CA 1
ATOM 617 C C . VAL A 1 81 ? 1.465 1.286 -15.733 1.00 90.94 81 VAL A C 1
ATOM 619 O O . VAL A 1 81 ? 1.878 2.090 -16.566 1.00 90.94 81 VAL A O 1
ATOM 622 N N . ILE A 1 82 ? 0.989 0.090 -16.097 1.00 90.31 82 ILE A N 1
ATOM 623 C CA . ILE A 1 82 ? 0.992 -0.353 -17.504 1.00 90.31 82 ILE A CA 1
ATOM 624 C C . ILE A 1 82 ? 0.015 0.467 -18.354 1.00 90.31 82 ILE A C 1
ATOM 626 O O . ILE A 1 82 ? 0.355 0.834 -19.478 1.00 90.31 82 ILE A O 1
ATOM 630 N N . LEU A 1 83 ? -1.186 0.763 -17.845 1.00 92.31 83 LEU A N 1
ATOM 631 C CA . LEU A 1 83 ? -2.209 1.465 -18.628 1.00 92.31 83 LEU A CA 1
ATOM 632 C C . LEU A 1 83 ? -1.990 2.980 -18.689 1.00 92.31 83 LEU A C 1
ATOM 634 O O . LEU A 1 83 ? -2.346 3.599 -19.688 1.00 92.31 83 LEU A O 1
ATOM 638 N N . LEU A 1 84 ? -1.437 3.584 -17.632 1.00 93.25 84 LEU A N 1
ATOM 639 C CA . LEU A 1 84 ? -1.387 5.044 -17.463 1.00 93.25 84 LEU A CA 1
ATOM 640 C C . LEU A 1 84 ? 0.043 5.606 -17.377 1.00 93.2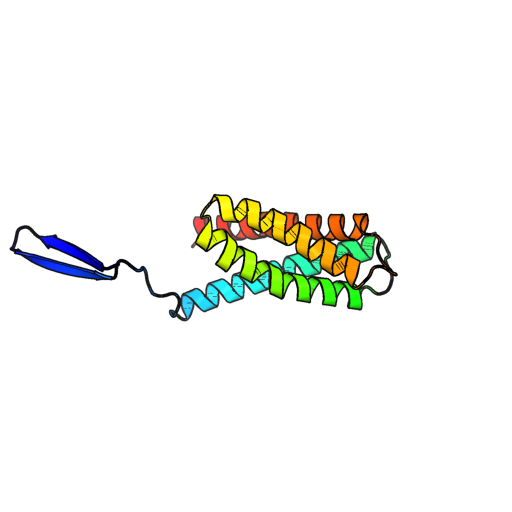5 84 LEU A C 1
ATOM 642 O O . LEU A 1 84 ? 0.222 6.817 -17.221 1.00 93.25 84 LEU A O 1
ATOM 646 N N . GLY A 1 85 ? 1.069 4.755 -17.462 1.00 91.69 85 GLY A N 1
ATOM 647 C CA . GLY A 1 85 ? 2.473 5.159 -17.401 1.00 91.69 85 GLY A CA 1
ATOM 648 C C . GLY A 1 85 ? 2.812 5.892 -16.101 1.00 91.69 85 GLY A C 1
ATOM 649 O O . GLY A 1 85 ? 2.452 5.453 -15.010 1.00 91.69 85 GLY A O 1
ATOM 650 N N . ALA A 1 86 ? 3.480 7.045 -16.214 1.00 88.06 86 ALA A N 1
ATOM 651 C CA . ALA A 1 86 ? 3.909 7.843 -15.063 1.00 88.06 86 ALA A CA 1
ATOM 652 C C . ALA A 1 86 ? 2.739 8.302 -14.167 1.00 88.06 86 ALA A C 1
ATOM 654 O O . ALA A 1 86 ? 2.849 8.275 -12.942 1.00 88.06 86 ALA A O 1
ATOM 655 N N . ALA A 1 87 ? 1.596 8.669 -14.761 1.00 91.12 87 ALA A N 1
ATOM 656 C CA . ALA A 1 87 ? 0.395 9.044 -14.008 1.00 91.12 87 ALA A CA 1
ATOM 657 C C . ALA A 1 87 ? -0.205 7.852 -13.238 1.00 91.12 87 ALA A C 1
ATOM 659 O O . ALA A 1 87 ? -0.848 8.034 -12.203 1.00 91.12 87 ALA A O 1
ATOM 660 N N . GLY A 1 88 ? 0.047 6.632 -13.724 1.00 93.88 88 GLY A N 1
ATOM 661 C CA . GLY A 1 88 ? -0.356 5.385 -13.086 1.00 93.88 88 GLY A CA 1
ATOM 662 C C . GLY A 1 88 ? 0.251 5.187 -11.705 1.00 93.88 88 GLY A C 1
ATOM 663 O O . GLY A 1 88 ? -0.438 4.670 -10.835 1.00 93.88 88 GLY A O 1
ATOM 664 N N . TYR A 1 89 ? 1.475 5.662 -11.456 1.00 89.88 89 TYR A N 1
ATOM 665 C CA . TYR A 1 89 ? 2.066 5.585 -10.118 1.00 89.88 89 TYR A CA 1
ATOM 666 C C . TYR A 1 89 ? 1.231 6.370 -9.107 1.00 89.88 89 TYR A C 1
ATOM 668 O O . TYR A 1 89 ? 0.722 5.792 -8.159 1.00 89.88 89 TYR A O 1
ATOM 676 N N . VAL A 1 90 ? 0.990 7.661 -9.350 1.00 93.75 90 VAL A N 1
ATOM 677 C CA . VAL A 1 90 ? 0.245 8.515 -8.406 1.00 93.75 90 VAL A CA 1
ATOM 678 C C . VAL A 1 90 ? -1.179 8.002 -8.179 1.00 93.75 90 VAL A C 1
ATOM 680 O O . VAL A 1 90 ? -1.638 7.923 -7.041 1.00 93.75 90 VAL A O 1
ATOM 683 N N . LEU A 1 91 ? -1.887 7.632 -9.250 1.00 96.50 91 LEU A N 1
ATOM 684 C CA . LEU A 1 91 ? -3.253 7.115 -9.136 1.00 96.50 91 LEU A CA 1
ATOM 685 C C . LEU A 1 91 ? -3.299 5.735 -8.470 1.00 96.50 91 LEU A C 1
ATOM 687 O O . LEU A 1 91 ? -4.226 5.458 -7.711 1.00 96.50 91 LEU A O 1
ATOM 691 N N . GLY A 1 92 ? -2.295 4.900 -8.727 1.00 95.94 92 GLY A N 1
ATOM 692 C CA . GLY A 1 92 ? -2.134 3.598 -8.100 1.00 95.94 92 GLY A CA 1
ATOM 693 C C . GLY A 1 92 ? -1.881 3.708 -6.598 1.00 95.94 92 GLY A C 1
ATOM 694 O O . GLY A 1 92 ? -2.547 3.021 -5.835 1.00 95.94 92 GLY A O 1
ATOM 695 N N . GLU A 1 93 ? -1.022 4.629 -6.157 1.00 95.25 93 GLU A N 1
ATOM 696 C CA . GLU A 1 93 ? -0.788 4.897 -4.729 1.00 95.25 93 GLU A CA 1
ATOM 697 C C . GLU A 1 93 ? -2.069 5.371 -4.023 1.00 95.25 93 GLU A C 1
ATOM 699 O O . GLU A 1 93 ? -2.434 4.877 -2.956 1.00 95.25 93 GLU A O 1
ATOM 704 N N . ILE A 1 94 ? -2.819 6.294 -4.640 1.00 97.25 94 ILE A N 1
ATOM 705 C CA . ILE A 1 94 ? -4.111 6.749 -4.097 1.00 97.25 94 ILE A CA 1
ATOM 706 C C . ILE A 1 94 ? -5.091 5.574 -3.987 1.00 97.25 94 ILE A C 1
ATOM 708 O O . ILE A 1 94 ? -5.798 5.445 -2.983 1.00 97.25 94 ILE A O 1
ATOM 712 N N . PHE A 1 95 ? -5.130 4.713 -5.008 1.00 98.00 95 PHE A N 1
ATOM 713 C CA . PHE A 1 95 ? -5.938 3.501 -4.994 1.00 98.00 95 PHE A CA 1
ATOM 714 C C . PHE A 1 95 ? -5.508 2.542 -3.879 1.00 98.00 95 PHE A C 1
ATOM 716 O O . PHE A 1 95 ? -6.378 2.101 -3.134 1.00 98.00 95 PHE A O 1
ATOM 723 N N . ALA A 1 96 ? -4.213 2.250 -3.729 1.00 97.69 96 ALA A N 1
ATOM 724 C CA . ALA A 1 96 ? -3.689 1.359 -2.695 1.00 97.69 96 ALA A CA 1
ATOM 725 C C . ALA A 1 96 ? -4.077 1.853 -1.299 1.00 97.69 96 ALA A C 1
ATOM 727 O O . ALA A 1 96 ? -4.734 1.124 -0.556 1.00 97.69 96 ALA A O 1
ATOM 728 N N . VAL A 1 97 ? -3.829 3.134 -1.003 1.00 98.38 97 VAL A N 1
ATOM 729 C CA . VAL A 1 97 ? -4.201 3.747 0.280 1.00 98.38 97 VAL A CA 1
ATOM 730 C C . VAL A 1 97 ? -5.706 3.633 0.556 1.00 98.38 97 VAL A C 1
ATOM 732 O O . VAL A 1 97 ? -6.135 3.292 1.664 1.00 98.38 97 VAL A O 1
ATOM 735 N N . ALA A 1 98 ? -6.540 3.929 -0.443 1.00 98.50 98 ALA A N 1
ATOM 736 C CA . ALA A 1 98 ? -7.990 3.871 -0.289 1.00 98.50 98 ALA A CA 1
ATOM 737 C C . ALA A 1 98 ? -8.501 2.433 -0.129 1.00 98.50 98 ALA A C 1
ATOM 739 O O . ALA A 1 98 ? -9.311 2.158 0.760 1.00 98.50 98 ALA A O 1
ATOM 740 N N . PHE A 1 99 ? -8.024 1.519 -0.972 1.00 98.62 99 PHE A N 1
ATOM 741 C CA . PHE A 1 99 ? -8.421 0.119 -0.986 1.00 98.62 99 PHE A CA 1
ATOM 742 C C . PHE A 1 99 ? -7.996 -0.592 0.298 1.00 98.62 99 PHE A C 1
ATOM 744 O O . PHE A 1 99 ? -8.831 -1.207 0.961 1.00 98.62 99 PHE A O 1
ATOM 751 N N . GLU A 1 100 ? -6.731 -0.474 0.694 1.00 98.50 100 GLU A N 1
ATOM 752 C CA . GLU A 1 100 ? -6.197 -1.110 1.898 1.00 98.50 100 GLU A CA 1
ATOM 753 C C . GLU A 1 100 ? -6.843 -0.543 3.157 1.00 98.50 100 GLU A C 1
ATOM 755 O O . GLU A 1 100 ? -7.322 -1.301 4.004 1.00 98.50 100 GLU A O 1
ATOM 760 N N . GLY A 1 101 ? -6.926 0.787 3.271 1.00 98.56 101 GLY A N 1
ATOM 761 C CA . GLY A 1 101 ? -7.589 1.442 4.394 1.00 98.56 101 GLY A CA 1
ATOM 762 C C . GLY A 1 101 ? -9.052 1.010 4.528 1.00 98.56 101 GLY A C 1
ATOM 763 O O . GLY A 1 101 ? -9.513 0.698 5.634 1.00 98.56 101 GLY A O 1
ATOM 764 N N . TYR A 1 102 ? -9.775 0.912 3.407 1.00 98.69 102 TYR A N 1
ATOM 765 C CA . TYR A 1 102 ? -11.152 0.426 3.394 1.00 98.69 102 TYR A CA 1
ATOM 766 C C . TYR A 1 102 ? -11.256 -1.065 3.733 1.00 98.69 102 TYR A C 1
ATOM 768 O O . TYR A 1 102 ? -12.096 -1.429 4.554 1.00 98.69 102 TYR A O 1
ATOM 776 N N . ALA A 1 103 ? -10.408 -1.928 3.169 1.00 98.62 103 ALA A N 1
ATOM 777 C CA . ALA A 1 103 ? -10.406 -3.364 3.444 1.00 98.62 103 ALA A CA 1
ATOM 778 C C . ALA A 1 103 ? -10.120 -3.644 4.927 1.00 98.62 103 ALA A C 1
ATOM 780 O O . ALA A 1 103 ? -10.875 -4.360 5.594 1.00 98.62 103 ALA A O 1
ATOM 781 N N . ILE A 1 104 ? -9.087 -3.004 5.483 1.00 98.50 104 ILE A N 1
ATOM 782 C CA . ILE A 1 104 ? -8.733 -3.089 6.902 1.00 98.50 104 ILE A CA 1
ATOM 783 C C . ILE A 1 104 ? -9.921 -2.677 7.770 1.00 98.50 104 ILE A C 1
ATOM 785 O O . ILE A 1 104 ? -10.279 -3.407 8.700 1.00 98.50 104 ILE A O 1
ATOM 789 N N . TYR A 1 105 ? -10.570 -1.554 7.451 1.00 98.56 105 TYR A N 1
ATOM 790 C CA . TYR A 1 105 ? -11.773 -1.114 8.149 1.00 98.56 105 TYR A CA 1
ATOM 791 C C . TYR A 1 105 ? -12.921 -2.120 8.018 1.00 98.56 105 TYR A C 1
ATOM 793 O O . TYR A 1 105 ? -13.483 -2.532 9.029 1.00 98.56 105 TYR A O 1
ATOM 801 N N . TYR A 1 106 ? -13.271 -2.545 6.806 1.00 98.44 106 TYR A N 1
ATOM 802 C CA . TYR A 1 106 ? -14.427 -3.396 6.539 1.00 98.44 106 TYR A CA 1
ATOM 803 C C . TYR A 1 106 ? -14.365 -4.705 7.339 1.00 98.44 106 TYR A C 1
ATOM 805 O O . TYR A 1 106 ? -15.321 -5.058 8.040 1.00 98.44 106 TYR A O 1
ATOM 813 N N . PHE A 1 107 ? -13.208 -5.374 7.329 1.00 98.38 107 PHE A N 1
ATOM 814 C CA . PHE A 1 107 ? -13.008 -6.631 8.054 1.00 98.38 107 PHE A CA 1
ATOM 815 C C . PHE A 1 107 ? -12.747 -6.449 9.556 1.00 98.38 107 PHE A C 1
ATOM 817 O O . PHE A 1 107 ? -12.847 -7.427 10.304 1.00 98.38 107 PHE A O 1
ATOM 824 N N . ASN A 1 108 ? -12.462 -5.229 10.030 1.00 98.00 108 ASN A N 1
ATOM 825 C CA . ASN A 1 108 ? -12.137 -4.944 11.435 1.00 98.00 108 ASN A CA 1
ATOM 826 C C . ASN A 1 108 ? -12.967 -3.806 12.056 1.00 98.00 108 ASN A C 1
ATOM 828 O O . ASN A 1 108 ? -12.584 -3.259 13.090 1.00 98.00 108 ASN A O 1
ATOM 832 N N . LYS A 1 109 ? -14.150 -3.501 11.506 1.00 97.00 109 LYS A N 1
ATOM 833 C CA . LYS A 1 109 ? -15.008 -2.369 11.917 1.00 97.00 109 LYS A CA 1
ATOM 834 C C . LYS A 1 109 ? -15.415 -2.358 13.394 1.00 97.00 109 LYS A C 1
ATOM 836 O O . LYS A 1 109 ? -15.734 -1.309 13.939 1.00 97.00 109 LYS A O 1
ATOM 841 N N . LYS A 1 110 ? -15.398 -3.523 14.057 1.00 96.38 110 LYS A N 1
ATOM 842 C CA . LYS A 1 110 ? -15.659 -3.652 15.505 1.00 96.38 110 LYS A CA 1
ATOM 843 C C . LYS A 1 110 ? -14.471 -3.214 16.374 1.00 96.38 110 LYS A C 1
ATOM 845 O O . LYS A 1 110 ? -14.670 -2.872 17.532 1.00 96.38 110 LYS A O 1
ATOM 850 N N . ALA A 1 111 ? -13.250 -3.275 15.841 1.00 96.12 111 ALA A N 1
ATOM 851 C CA . ALA A 1 111 ? -12.011 -2.988 16.564 1.00 96.12 111 ALA A CA 1
ATOM 852 C C . ALA A 1 111 ? -11.372 -1.651 16.155 1.00 96.12 111 ALA A C 1
ATOM 854 O O . ALA A 1 111 ? -10.662 -1.050 16.958 1.00 96.12 111 ALA A O 1
ATOM 855 N N . MET A 1 112 ? -11.616 -1.182 14.927 1.00 96.94 112 MET A N 1
ATOM 856 C CA . MET A 1 112 ? -10.937 -0.027 14.344 1.00 96.94 112 MET A CA 1
ATOM 857 C C . MET A 1 112 ? -11.926 0.890 13.620 1.00 96.94 112 MET A C 1
ATOM 859 O O . MET A 1 112 ? -12.750 0.437 12.827 1.00 96.94 112 MET A O 1
ATOM 863 N N . LYS A 1 113 ? -11.833 2.199 13.884 1.00 97.88 113 LYS A N 1
ATOM 864 C CA . LYS A 1 113 ? -12.598 3.225 13.159 1.00 97.88 113 LYS A CA 1
ATOM 865 C C . LYS A 1 113 ? -12.004 3.430 11.764 1.00 97.88 113 LYS A C 1
ATOM 867 O O . LYS A 1 113 ? -10.788 3.331 11.607 1.00 97.88 113 LYS A O 1
ATOM 872 N N . LEU A 1 114 ? -12.833 3.824 10.793 1.00 98.25 114 LEU A N 1
ATOM 873 C CA . LEU A 1 114 ? -12.392 4.100 9.418 1.00 98.25 114 LEU A CA 1
ATOM 874 C C . LEU A 1 114 ? -11.220 5.089 9.373 1.00 98.25 114 LEU A C 1
ATOM 876 O O . LEU A 1 114 ? -10.221 4.815 8.722 1.00 98.25 114 LEU A O 1
ATOM 880 N N . LYS A 1 115 ? -11.292 6.189 10.138 1.00 98.19 115 LYS A N 1
ATOM 881 C CA . LYS A 1 115 ? -10.201 7.175 10.223 1.00 98.19 115 LYS A CA 1
ATOM 882 C C . LYS A 1 115 ? -8.866 6.523 10.603 1.00 98.19 115 LYS A C 1
ATOM 884 O O . LYS A 1 115 ? -7.868 6.787 9.952 1.00 98.19 115 LYS A O 1
ATOM 889 N N . SER A 1 116 ? -8.853 5.654 11.616 1.00 97.88 116 SER A N 1
ATOM 890 C CA . SER A 1 116 ? -7.634 4.961 12.051 1.00 97.88 116 SER A CA 1
ATOM 891 C C . SER A 1 116 ? -7.111 3.997 10.988 1.00 97.88 116 SER A C 1
ATOM 893 O O . SER A 1 116 ? -5.907 3.956 10.765 1.00 97.88 116 SER A O 1
ATOM 895 N N . ALA A 1 117 ? -7.994 3.253 10.315 1.00 98.44 117 ALA A N 1
ATOM 896 C CA . ALA A 1 117 ? -7.602 2.342 9.239 1.00 98.44 117 ALA A CA 1
ATOM 897 C C . ALA A 1 117 ? -6.987 3.096 8.046 1.00 98.44 117 ALA A C 1
ATOM 899 O O . ALA A 1 117 ? -5.925 2.712 7.564 1.00 98.44 117 ALA A O 1
ATOM 900 N N . MET A 1 118 ? -7.592 4.220 7.646 1.00 98.50 118 MET A N 1
ATOM 901 C CA . MET A 1 118 ? -7.065 5.098 6.595 1.00 98.50 118 MET A CA 1
ATOM 902 C C . MET A 1 118 ? -5.725 5.724 6.989 1.00 98.50 118 MET A C 1
ATOM 904 O O . MET A 1 118 ? -4.803 5.747 6.184 1.00 98.50 118 MET A O 1
ATOM 908 N N . THR A 1 119 ? -5.576 6.199 8.233 1.00 98.44 119 THR A N 1
ATOM 909 C CA . THR A 1 119 ? -4.288 6.724 8.719 1.00 98.44 119 THR A CA 1
ATOM 910 C C . THR A 1 119 ? -3.209 5.644 8.734 1.00 98.44 119 THR A C 1
ATOM 912 O O . THR A 1 119 ? -2.071 5.929 8.377 1.00 98.44 119 THR A O 1
ATOM 915 N N . MET A 1 120 ? -3.553 4.414 9.127 1.00 98.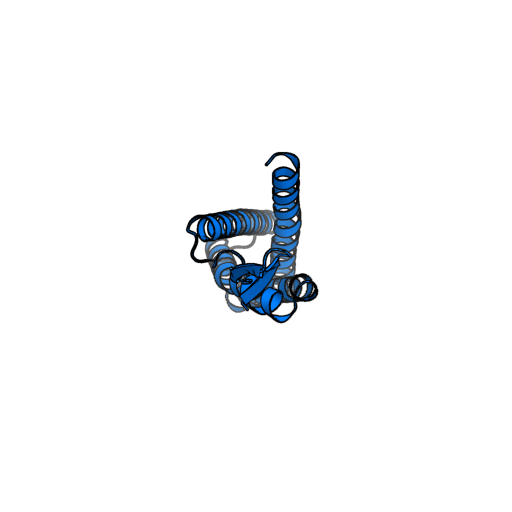50 120 MET A N 1
ATOM 916 C CA . MET A 1 120 ? -2.609 3.300 9.117 1.00 98.50 120 MET A CA 1
ATOM 917 C C . MET A 1 120 ? -2.166 2.958 7.691 1.00 98.50 120 MET A C 1
ATOM 919 O O . MET A 1 120 ? -0.970 2.865 7.453 1.00 98.50 120 MET A O 1
ATOM 923 N N . SER A 1 121 ? -3.100 2.832 6.742 1.00 98.50 121 SER A N 1
ATOM 924 C CA . SER A 1 121 ? -2.769 2.559 5.336 1.00 98.50 121 SER A CA 1
ATOM 925 C C . SER A 1 121 ? -1.951 3.681 4.696 1.00 98.50 121 SER A C 1
ATOM 927 O O . SER A 1 121 ? -0.929 3.407 4.073 1.00 98.50 121 SER A O 1
ATOM 929 N N . LEU A 1 122 ? -2.297 4.944 4.957 1.00 98.50 122 LEU A N 1
ATOM 930 C CA . LEU A 1 122 ? -1.491 6.077 4.508 1.00 98.50 122 LEU A CA 1
ATOM 931 C C . LEU A 1 122 ? -0.062 6.026 5.076 1.00 98.50 122 LEU A C 1
ATOM 933 O O . LEU A 1 122 ? 0.894 6.264 4.346 1.00 98.50 122 LEU A O 1
ATOM 937 N N . ALA A 1 123 ? 0.100 5.693 6.360 1.00 98.44 123 ALA A N 1
ATOM 938 C CA . ALA A 1 123 ? 1.420 5.565 6.975 1.00 98.44 123 ALA A CA 1
ATOM 939 C C . ALA A 1 123 ? 2.240 4.414 6.369 1.00 98.44 123 ALA A C 1
ATOM 941 O O . ALA A 1 123 ? 3.437 4.590 6.150 1.00 98.44 123 ALA A O 1
ATOM 942 N N . MET A 1 124 ? 1.608 3.267 6.084 1.00 98.31 124 MET A N 1
ATOM 943 C CA . MET A 1 124 ? 2.251 2.136 5.402 1.00 98.31 124 MET A CA 1
ATOM 944 C C . MET A 1 124 ? 2.783 2.551 4.025 1.00 98.31 124 MET A C 1
ATOM 946 O O . MET A 1 124 ? 3.976 2.393 3.780 1.00 98.31 124 MET A O 1
ATOM 950 N N . ASN A 1 125 ? 1.933 3.160 3.190 1.00 97.69 125 ASN A N 1
ATOM 951 C CA . ASN A 1 125 ? 2.284 3.555 1.820 1.00 97.69 125 ASN A CA 1
ATOM 952 C C . ASN A 1 125 ? 3.346 4.672 1.793 1.00 97.69 125 ASN A C 1
ATOM 954 O O . ASN A 1 125 ? 4.310 4.606 1.041 1.00 97.69 125 ASN A O 1
ATOM 958 N N . ILE A 1 126 ? 3.248 5.685 2.666 1.00 97.56 126 ILE A N 1
ATOM 959 C CA . ILE A 1 126 ? 4.291 6.725 2.763 1.00 97.56 126 ILE A CA 1
ATOM 960 C C . ILE A 1 126 ? 5.645 6.102 3.124 1.00 97.56 126 ILE A C 1
ATOM 962 O O . ILE A 1 126 ? 6.671 6.450 2.538 1.00 97.56 126 ILE A O 1
ATOM 966 N N . ALA A 1 127 ? 5.662 5.186 4.093 1.00 97.62 127 ALA A N 1
ATOM 967 C CA . ALA A 1 127 ? 6.892 4.535 4.514 1.00 97.62 127 ALA A CA 1
ATOM 968 C C . ALA A 1 127 ? 7.475 3.635 3.416 1.00 97.62 127 ALA A C 1
ATOM 970 O O . ALA A 1 127 ? 8.691 3.654 3.220 1.00 97.62 127 ALA A O 1
ATOM 971 N N . SER A 1 128 ? 6.642 2.882 2.690 1.00 95.88 128 SER A N 1
ATOM 972 C CA . SER A 1 128 ? 7.102 2.029 1.591 1.00 95.88 128 SER A CA 1
ATOM 973 C C . SER A 1 128 ? 7.641 2.844 0.419 1.00 95.88 128 SER A C 1
ATOM 975 O O . SER A 1 128 ? 8.718 2.521 -0.078 1.00 95.88 128 SER A O 1
ATOM 977 N N . VAL A 1 129 ? 7.001 3.959 0.057 1.00 93.12 129 VAL A N 1
ATOM 978 C CA . VAL A 1 129 ? 7.510 4.881 -0.973 1.00 93.12 129 VAL A CA 1
ATOM 979 C C . VAL A 1 129 ? 8.863 5.478 -0.576 1.00 93.12 129 VAL A C 1
ATOM 981 O O . VAL A 1 129 ? 9.798 5.465 -1.376 1.00 93.12 129 VAL A O 1
ATOM 984 N N . ILE A 1 130 ? 9.009 5.971 0.660 1.00 96.12 130 ILE A N 1
ATOM 985 C CA . ILE A 1 130 ? 10.269 6.579 1.122 1.00 96.12 130 ILE A CA 1
ATOM 986 C C . ILE A 1 130 ? 11.394 5.540 1.166 1.00 96.12 130 ILE A C 1
ATOM 988 O O . ILE A 1 130 ? 12.464 5.761 0.600 1.00 96.12 130 ILE A O 1
ATOM 992 N N . LEU A 1 131 ? 11.172 4.406 1.835 1.00 95.50 131 LEU A N 1
ATOM 993 C CA . LEU A 1 131 ? 12.208 3.388 2.017 1.00 95.50 131 LEU A CA 1
ATOM 994 C C . LEU A 1 131 ? 12.527 2.659 0.708 1.00 95.50 131 LEU A C 1
ATOM 996 O O . LEU A 1 131 ? 13.698 2.431 0.413 1.00 95.50 131 LEU A O 1
ATOM 1000 N N . GLY A 1 132 ? 11.514 2.358 -0.106 1.00 91.31 132 GLY A N 1
ATOM 1001 C CA . GLY A 1 132 ? 11.700 1.806 -1.446 1.00 91.31 132 GLY A CA 1
ATOM 1002 C C . GLY A 1 132 ? 12.473 2.764 -2.353 1.00 91.31 132 GLY A C 1
ATOM 1003 O O . GLY A 1 132 ? 13.397 2.340 -3.045 1.00 91.31 132 GLY A O 1
ATOM 1004 N N . GLY A 1 133 ? 12.175 4.065 -2.283 1.00 90.38 133 GLY A N 1
ATOM 1005 C CA . GLY A 1 133 ? 12.915 5.105 -2.999 1.00 90.38 133 GLY A CA 1
ATOM 1006 C C . GLY A 1 133 ? 14.383 5.199 -2.576 1.00 90.38 133 GLY A C 1
ATOM 1007 O O . GLY A 1 133 ? 15.255 5.310 -3.434 1.00 90.38 133 GLY A O 1
ATOM 1008 N N . ILE A 1 134 ? 14.677 5.088 -1.276 1.00 94.12 134 ILE A N 1
ATOM 1009 C CA . ILE A 1 134 ? 16.057 5.049 -0.764 1.00 94.12 134 ILE A CA 1
ATOM 1010 C C . ILE A 1 134 ? 16.798 3.821 -1.299 1.00 94.12 134 ILE A C 1
ATOM 1012 O O . ILE A 1 134 ? 17.924 3.951 -1.775 1.00 94.12 134 ILE A O 1
ATOM 1016 N N . VAL A 1 135 ? 16.179 2.639 -1.256 1.00 91.69 135 VAL A N 1
ATOM 1017 C CA . VAL A 1 135 ? 16.799 1.411 -1.778 1.00 91.69 135 VAL A CA 1
ATOM 1018 C C . VAL A 1 135 ? 17.068 1.532 -3.275 1.00 91.69 135 VAL A C 1
ATOM 1020 O O . VAL A 1 135 ? 18.175 1.228 -3.714 1.00 91.69 135 VAL A O 1
ATOM 1023 N N . LEU A 1 136 ? 16.107 2.038 -4.051 1.00 88.62 136 LEU A N 1
ATOM 1024 C CA . LEU A 1 136 ? 16.290 2.281 -5.481 1.00 88.62 136 LEU A CA 1
ATOM 1025 C C . LEU A 1 136 ? 17.433 3.267 -5.747 1.00 88.62 136 LEU A C 1
ATOM 1027 O O . LEU A 1 136 ? 18.273 3.014 -6.604 1.00 88.62 136 LEU A O 1
ATOM 1031 N N . PHE A 1 137 ? 17.494 4.370 -5.001 1.00 91.44 137 PHE A N 1
ATOM 1032 C CA . PHE A 1 137 ? 18.558 5.361 -5.134 1.00 91.44 137 PHE A CA 1
ATOM 1033 C C . PHE A 1 137 ? 19.943 4.764 -4.853 1.00 91.44 137 PHE A C 1
ATOM 1035 O O . PHE A 1 137 ? 20.873 4.987 -5.621 1.00 91.44 137 PHE A O 1
ATOM 1042 N N . LEU A 1 138 ? 20.078 3.963 -3.792 1.00 92.62 138 LEU A N 1
ATOM 1043 C CA . LEU A 1 138 ? 21.334 3.284 -3.469 1.00 92.62 138 LEU A CA 1
ATOM 1044 C C . LEU A 1 138 ? 21.730 2.268 -4.545 1.00 92.62 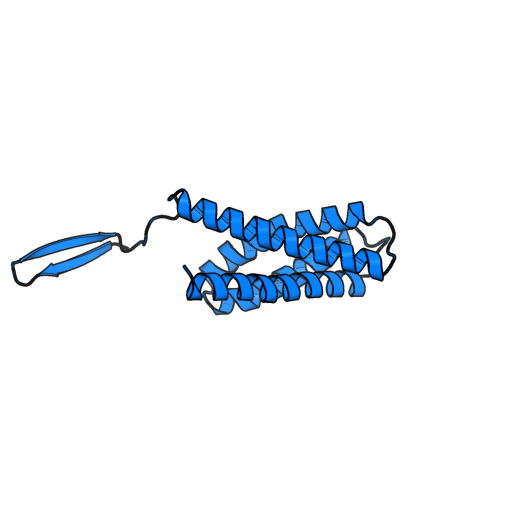138 LEU A C 1
ATOM 1046 O O . LEU A 1 138 ? 22.899 2.209 -4.917 1.00 92.62 138 LEU A O 1
ATOM 1050 N N . LEU A 1 139 ? 20.769 1.509 -5.077 1.00 88.12 139 LEU A N 1
ATOM 1051 C CA . LEU A 1 139 ? 21.019 0.589 -6.188 1.00 88.12 139 LEU A CA 1
ATOM 1052 C C . LEU A 1 139 ? 21.511 1.328 -7.436 1.00 88.12 139 LEU A C 1
ATOM 1054 O O . LEU A 1 139 ? 22.419 0.843 -8.091 1.00 88.12 139 LEU A O 1
ATOM 1058 N N . LEU A 1 140 ? 20.967 2.510 -7.737 1.00 88.00 140 LEU A N 1
ATOM 1059 C CA . LEU A 1 140 ? 21.410 3.326 -8.874 1.00 88.00 140 LEU A CA 1
ATOM 1060 C C . LEU A 1 140 ? 22.793 3.964 -8.672 1.00 88.00 140 LEU A C 1
ATOM 1062 O O . LEU A 1 140 ? 23.462 4.272 -9.653 1.00 88.00 140 LEU A O 1
ATOM 1066 N N . LEU A 1 141 ? 23.209 4.210 -7.426 1.00 91.69 141 LEU A N 1
ATOM 1067 C CA . LEU A 1 141 ? 24.522 4.791 -7.125 1.00 91.69 141 LEU A CA 1
ATOM 1068 C C . LEU A 1 141 ? 25.657 3.763 -7.099 1.00 91.69 141 LEU A C 1
ATOM 1070 O O . LEU A 1 141 ? 26.795 4.120 -7.399 1.00 91.69 141 LEU A O 1
ATOM 1074 N N . TYR A 1 142 ? 25.369 2.531 -6.675 1.00 90.44 142 TYR A N 1
ATOM 1075 C CA . TYR A 1 142 ? 26.393 1.533 -6.344 1.00 90.44 142 TYR A CA 1
ATOM 1076 C C . TYR A 1 142 ? 26.274 0.209 -7.116 1.00 90.44 142 TYR A C 1
ATOM 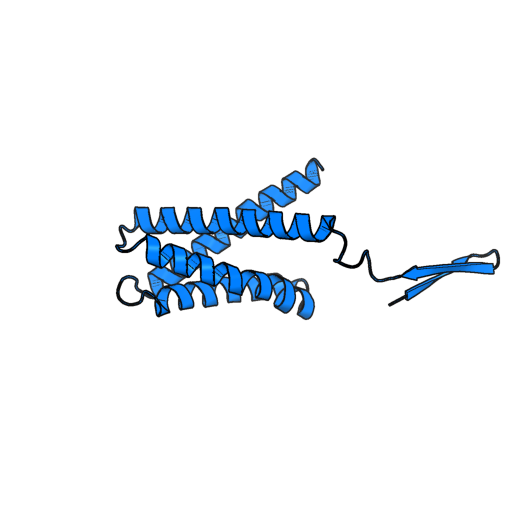1078 O O . TYR A 1 142 ? 27.146 -0.645 -6.945 1.00 90.44 142 TYR A O 1
ATOM 1086 N N . GLY A 1 143 ? 25.213 0.013 -7.905 1.00 76.69 143 GLY A N 1
ATOM 1087 C CA . GLY A 1 143 ? 24.991 -1.164 -8.756 1.00 76.69 143 GLY A CA 1
ATOM 1088 C C . GLY A 1 143 ? 25.335 -0.898 -10.212 1.00 76.69 143 GLY A C 1
ATOM 1089 O O . GLY A 1 143 ? 25.877 -1.831 -10.842 1.00 76.69 143 GLY A O 1
#